Protein AF-A0A2V9IU03-F1 (afdb_monomer)

Secondary structure (DSSP, 8-state):
-------------------------S-------S-TTHHHHHHHHHHTT-S-----S---S----S-PPPHHHHHHHHHHHHHHHHHHHHHHHHHHHHHHHHHHTTSS-HHHHHHHHHHIIIIIHHHHHHHHSSS-THHHHHHHHHTTSS-GGGS-HHHHHHHHHHHHHHHHHHHT-

Solvent-accessible surface area (backbone atoms only — not comparable to full-atom values): 11358 Å² total; per-residue (Å²): 132,88,77,90,88,80,88,82,89,79,89,86,82,85,80,96,84,70,91,73,89,71,84,81,74,94,82,78,94,74,83,79,67,94,46,72,75,61,62,50,68,56,43,69,65,54,67,75,71,74,70,85,82,78,91,71,94,80,78,78,91,81,90,87,88,70,81,76,72,49,74,65,54,59,47,51,46,47,58,49,27,50,53,39,50,53,50,52,49,49,57,54,47,51,58,52,54,51,47,51,53,34,36,77,72,64,80,35,53,73,66,60,46,50,54,51,52,49,46,40,60,69,46,57,55,40,53,55,46,61,58,62,73,51,100,62,42,64,60,51,36,20,46,27,39,52,71,58,68,36,58,65,91,78,53,59,65,75,57,49,66,73,36,41,72,58,22,50,50,44,45,50,56,64,74,74,111

Structure (mmCIF, N/CA/C/O backbone):
data_AF-A0A2V9IU03-F1
#
_entry.id   AF-A0A2V9IU03-F1
#
loop_
_atom_site.group_PDB
_atom_site.id
_atom_site.type_symbol
_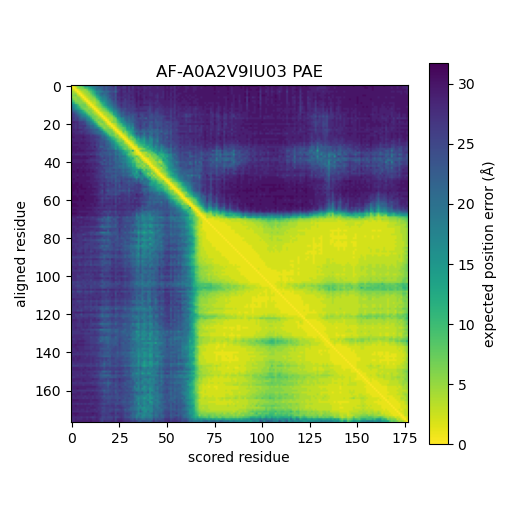atom_site.label_atom_id
_atom_site.label_alt_id
_atom_site.label_comp_id
_atom_site.label_asym_id
_atom_site.label_entity_id
_atom_site.label_seq_id
_atom_site.pdbx_PDB_ins_code
_atom_site.Cartn_x
_atom_site.Cartn_y
_atom_site.Cartn_z
_atom_site.occupancy
_atom_site.B_iso_or_equiv
_atom_site.auth_seq_id
_atom_site.auth_comp_id
_atom_site.auth_asym_id
_atom_site.auth_atom_id
_atom_site.pdbx_PDB_model_num
ATOM 1 N N . MET A 1 1 ? 22.268 57.434 11.353 1.00 37.38 1 MET A N 1
ATOM 2 C CA . MET A 1 1 ? 21.357 57.740 10.233 1.00 37.38 1 MET A CA 1
ATOM 3 C C . MET A 1 1 ? 20.780 56.408 9.781 1.00 37.38 1 MET A C 1
ATOM 5 O O . MET A 1 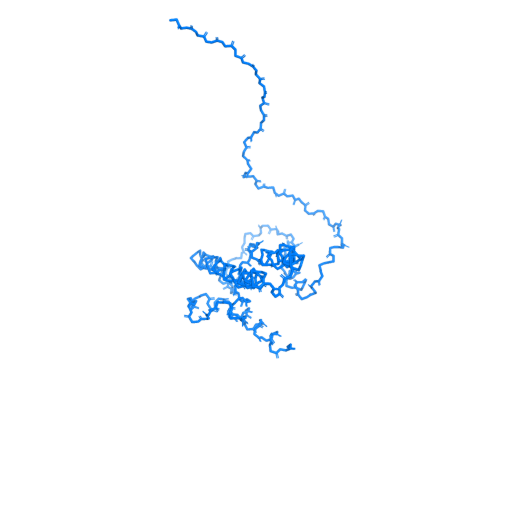1 ? 21.562 55.538 9.438 1.00 37.38 1 MET A O 1
ATOM 9 N N . THR A 1 2 ? 19.542 56.059 10.145 1.00 34.69 2 THR A N 1
ATOM 10 C CA . THR A 1 2 ? 18.278 56.516 9.519 1.00 34.69 2 THR A CA 1
ATOM 11 C C . THR A 1 2 ? 18.226 56.163 8.031 1.00 34.69 2 THR A C 1
ATOM 13 O O . THR A 1 2 ? 19.153 56.521 7.322 1.00 34.69 2 THR A O 1
ATOM 16 N N . ALA A 1 3 ? 17.181 55.590 7.443 1.00 35.69 3 ALA A N 1
ATOM 17 C CA . ALA A 1 3 ? 15.874 55.087 7.876 1.00 35.69 3 ALA A CA 1
ATOM 18 C C . ALA A 1 3 ? 15.064 54.919 6.566 1.00 35.69 3 ALA A C 1
ATOM 20 O O . ALA A 1 3 ? 15.175 55.827 5.752 1.00 35.69 3 ALA A O 1
ATOM 21 N N . ARG A 1 4 ? 14.192 53.891 6.465 1.00 34.50 4 ARG A N 1
ATOM 22 C CA . ARG A 1 4 ? 12.806 53.981 5.906 1.00 34.50 4 ARG A CA 1
ATOM 23 C C . ARG A 1 4 ? 12.669 54.345 4.395 1.00 34.50 4 ARG A C 1
ATOM 25 O O . ARG A 1 4 ? 13.624 54.806 3.795 1.00 34.50 4 ARG A O 1
ATOM 32 N N . GLU A 1 5 ? 11.557 54.196 3.661 1.00 39.22 5 GLU A N 1
ATOM 33 C CA . GLU A 1 5 ? 10.244 53.488 3.706 1.00 39.22 5 GLU A CA 1
ATOM 34 C C . GLU A 1 5 ? 9.612 53.647 2.288 1.00 39.22 5 GLU A C 1
ATOM 36 O O . GLU A 1 5 ? 10.018 54.559 1.573 1.00 39.22 5 GLU A O 1
ATOM 41 N N . SER A 1 6 ? 8.621 52.896 1.783 1.00 40.75 6 SER A N 1
ATOM 42 C CA . SER A 1 6 ? 7.994 51.5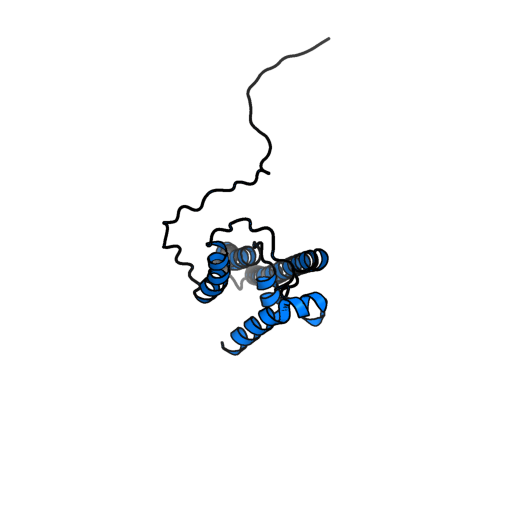98 2.122 1.00 40.75 6 SER A CA 1
ATOM 43 C C . SER A 1 6 ? 7.137 51.152 0.900 1.00 40.75 6 SER A C 1
ATOM 45 O O . SER A 1 6 ? 7.362 51.661 -0.195 1.00 40.75 6 SER A O 1
ATOM 47 N N . HIS A 1 7 ? 6.096 50.333 1.125 1.00 34.91 7 HIS A N 1
ATOM 48 C CA . HIS A 1 7 ? 4.836 50.245 0.346 1.00 34.91 7 HIS A CA 1
ATOM 49 C C . HIS A 1 7 ? 4.819 49.467 -0.995 1.00 34.91 7 HIS A C 1
ATOM 51 O O . HIS A 1 7 ? 5.727 49.586 -1.808 1.00 34.91 7 HIS A O 1
ATOM 57 N N . ASP A 1 8 ? 3.755 48.715 -1.328 1.00 38.66 8 ASP A N 1
ATOM 58 C CA . ASP A 1 8 ? 2.708 48.084 -0.484 1.00 38.66 8 ASP A CA 1
ATOM 59 C C . ASP A 1 8 ? 1.874 47.055 -1.284 1.00 38.66 8 ASP A C 1
ATOM 61 O O . ASP A 1 8 ? 1.893 47.070 -2.513 1.00 38.66 8 ASP A O 1
ATOM 65 N N . GLY A 1 9 ? 1.046 46.277 -0.574 1.00 30.77 9 GLY A N 1
ATOM 66 C CA . GLY A 1 9 ? -0.210 45.709 -1.081 1.00 30.77 9 GLY A CA 1
ATOM 67 C C . GLY A 1 9 ? -0.158 44.243 -1.548 1.00 30.77 9 GLY A C 1
ATOM 68 O O . GLY A 1 9 ? 0.529 43.920 -2.509 1.00 30.77 9 GLY A O 1
ATOM 69 N N . GLY A 1 10 ? -0.914 43.305 -0.966 1.00 28.80 10 GLY A N 1
ATOM 70 C CA . GLY A 1 10 ? -1.744 43.389 0.245 1.00 28.80 10 GLY A CA 1
ATOM 71 C C . GLY A 1 10 ? -2.771 42.248 0.341 1.00 28.80 10 GLY A C 1
ATOM 72 O O . GLY A 1 10 ? -3.431 41.971 -0.652 1.00 28.80 10 GLY A O 1
ATOM 73 N N . GLU A 1 11 ? -2.921 41.671 1.547 1.00 34.34 11 GLU A N 1
ATOM 74 C CA . GLU A 1 11 ? -4.060 40.845 2.039 1.00 34.34 11 GLU A CA 1
ATOM 75 C C . GLU A 1 11 ? -4.407 39.559 1.227 1.00 34.34 11 GLU A C 1
ATOM 77 O O . GLU A 1 11 ? -3.994 39.385 0.092 1.00 34.34 11 GLU A O 1
ATOM 82 N N . SER A 1 12 ? -5.108 38.518 1.694 1.00 32.19 12 SER A N 1
ATOM 83 C CA . SER A 1 12 ? -5.760 38.102 2.953 1.00 32.19 12 SER A CA 1
ATOM 84 C C . SER A 1 12 ? -5.743 36.544 2.948 1.00 32.19 12 SER A C 1
ATOM 86 O O . SER A 1 12 ? -5.533 35.951 1.896 1.00 32.19 12 SER A O 1
ATOM 88 N N . GLY A 1 13 ? -5.958 35.756 4.004 1.00 30.73 13 GLY A N 1
ATOM 89 C CA . GLY A 1 13 ? -6.438 36.012 5.359 1.00 30.73 13 GLY A CA 1
ATOM 90 C C . GLY A 1 13 ? -6.459 34.703 6.173 1.00 30.73 13 GLY A C 1
ATOM 91 O O . GLY A 1 13 ? -6.055 33.642 5.695 1.00 30.73 13 GLY A O 1
ATOM 92 N N . ALA A 1 14 ? -6.899 34.768 7.430 1.00 34.97 14 ALA A N 1
ATOM 93 C CA . ALA A 1 14 ? -6.748 33.676 8.395 1.00 34.97 14 ALA A CA 1
ATOM 94 C C . ALA A 1 14 ? -7.844 32.585 8.346 1.00 34.97 14 ALA A C 1
AT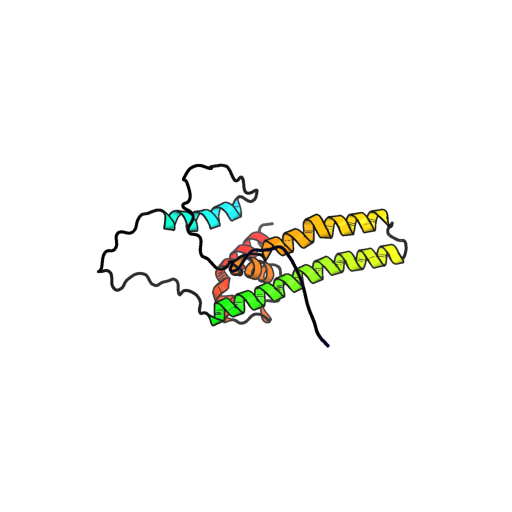OM 96 O O . ALA A 1 14 ? -9.008 32.854 8.065 1.00 34.97 14 ALA A O 1
ATOM 97 N N . GLY A 1 15 ? -7.487 31.383 8.820 1.00 34.91 15 GLY A N 1
ATOM 98 C CA . GLY A 1 15 ? -8.393 30.546 9.620 1.00 34.91 15 GLY A CA 1
ATOM 99 C C . GLY A 1 15 ? -9.379 29.630 8.884 1.00 34.91 15 GLY A C 1
ATOM 100 O O . GLY A 1 15 ? -10.590 29.803 9.010 1.00 34.91 15 GLY A O 1
ATOM 101 N N . CYS A 1 16 ? -8.890 28.551 8.263 1.00 32.41 16 CYS A N 1
ATOM 102 C CA . CYS A 1 16 ? -9.747 27.455 7.791 1.00 32.41 16 CYS A CA 1
ATOM 103 C C . CYS A 1 16 ? -9.884 26.325 8.833 1.00 32.41 16 CYS A C 1
ATOM 105 O O . CYS A 1 16 ? -9.452 25.194 8.634 1.00 32.41 16 CYS A O 1
ATOM 107 N N . CYS A 1 17 ? -10.496 26.647 9.975 1.00 31.55 17 CYS A N 1
ATOM 108 C CA . CYS A 1 17 ? -11.043 25.651 10.901 1.00 31.55 17 CYS A CA 1
ATOM 109 C C . CYS A 1 17 ? -12.432 26.113 11.362 1.00 31.55 17 CYS A C 1
ATOM 111 O O . CYS A 1 17 ? -12.673 26.432 12.527 1.00 31.55 17 CYS A O 1
ATOM 113 N N . ARG A 1 18 ? -13.348 26.231 10.393 1.00 30.84 18 ARG A N 1
ATOM 114 C CA . ARG A 1 18 ? -14.752 26.577 10.625 1.00 30.84 18 ARG A CA 1
ATOM 115 C C . ARG A 1 18 ? -15.638 25.498 10.023 1.00 30.84 18 ARG A C 1
ATOM 117 O O . ARG A 1 18 ? -15.695 25.326 8.811 1.00 30.84 18 ARG A O 1
ATOM 124 N N . VAL A 1 19 ? -16.342 24.798 10.906 1.00 41.88 19 VAL A N 1
ATOM 125 C CA . VAL A 1 19 ? -17.381 23.822 10.572 1.00 41.88 19 VAL A CA 1
ATOM 126 C C . VAL A 1 19 ? -18.438 24.495 9.696 1.00 41.88 19 VAL A C 1
ATOM 128 O O . VAL A 1 19 ? -19.211 25.318 10.187 1.00 41.88 19 VAL A O 1
ATOM 131 N N . MET A 1 20 ? -18.508 24.124 8.417 1.00 30.23 20 MET A N 1
ATOM 132 C CA . MET A 1 20 ? -19.685 24.402 7.600 1.00 30.23 20 MET A CA 1
ATOM 133 C C . MET A 1 20 ? -20.641 23.216 7.674 1.00 30.23 20 MET A C 1
ATOM 135 O O . MET A 1 20 ? -20.442 22.187 7.035 1.00 30.23 20 MET A O 1
ATOM 139 N N . ARG A 1 21 ? -21.728 23.401 8.429 1.00 39.75 21 ARG A N 1
ATOM 140 C CA . ARG A 1 21 ? -23.006 22.799 8.048 1.00 39.75 21 ARG A CA 1
ATOM 141 C C . ARG A 1 21 ? -23.398 23.415 6.704 1.00 39.75 21 ARG A C 1
ATOM 143 O O . ARG A 1 21 ? -23.767 24.586 6.683 1.00 39.75 21 ARG A O 1
ATOM 150 N N . SER A 1 22 ? -23.354 22.652 5.620 1.00 31.34 22 SER A N 1
ATOM 151 C CA . SER A 1 22 ? -24.159 22.946 4.435 1.00 31.34 22 SER A CA 1
ATOM 152 C C . SER A 1 22 ? -25.335 21.975 4.390 1.00 31.34 22 SER A C 1
ATOM 154 O O . SER A 1 22 ? -25.218 20.788 4.693 1.00 31.34 22 SER A O 1
ATOM 156 N N . THR A 1 23 ? -26.509 22.515 4.090 1.00 35.31 23 THR A N 1
ATOM 157 C CA . THR A 1 23 ? -27.747 21.757 3.931 1.00 35.31 23 THR A CA 1
ATOM 158 C C . THR A 1 23 ? -27.676 20.933 2.652 1.00 35.31 23 THR A C 1
ATOM 160 O O . THR A 1 23 ? -27.544 21.504 1.569 1.00 35.31 23 THR A O 1
ATOM 163 N N . ILE A 1 24 ? -27.791 19.609 2.765 1.00 35.09 24 ILE A N 1
ATOM 164 C CA . ILE A 1 24 ? -27.948 18.728 1.605 1.00 35.09 24 ILE A CA 1
ATOM 165 C C . ILE A 1 24 ? -29.306 19.038 0.966 1.00 35.09 24 ILE A C 1
ATOM 167 O O . ILE A 1 24 ? -30.350 18.734 1.545 1.00 35.09 24 ILE A O 1
ATOM 171 N N . SER A 1 25 ? -29.280 19.660 -0.214 1.00 27.33 25 SER A N 1
ATOM 172 C CA . SER A 1 25 ? -30.448 19.725 -1.096 1.00 27.33 25 SER A CA 1
ATOM 173 C C . SER A 1 25 ? -30.763 18.314 -1.602 1.00 27.33 25 SER A C 1
ATOM 175 O O . SER A 1 25 ? -29.851 17.509 -1.789 1.00 27.33 25 SER A O 1
ATOM 177 N N . HIS A 1 26 ? -32.041 17.981 -1.770 1.00 32.16 26 HIS A N 1
ATOM 178 C CA . HIS A 1 26 ? -32.489 16.584 -1.854 1.00 32.16 26 HIS A CA 1
ATOM 179 C C . HIS A 1 26 ? -32.432 15.939 -3.250 1.00 32.16 26 HIS A C 1
ATOM 181 O O . HIS A 1 26 ? -32.795 14.771 -3.390 1.00 32.16 26 HIS A O 1
ATOM 187 N N . ASP A 1 27 ? -31.929 16.655 -4.255 1.00 38.12 27 ASP A N 1
ATOM 188 C CA . ASP A 1 27 ? -31.990 16.244 -5.657 1.00 38.12 27 ASP A CA 1
ATOM 189 C C . ASP A 1 27 ? -30.615 16.293 -6.336 1.00 38.12 27 ASP A C 1
ATOM 191 O O . ASP A 1 27 ? -30.260 17.284 -6.962 1.00 38.12 27 ASP A O 1
ATOM 195 N N . ASP A 1 28 ? -29.864 15.191 -6.235 1.00 33.16 28 ASP A N 1
ATOM 196 C CA . ASP A 1 28 ? -28.910 14.779 -7.278 1.00 33.16 28 ASP A CA 1
ATOM 197 C C . ASP A 1 28 ? -28.671 13.254 -7.233 1.00 33.16 28 ASP A C 1
ATOM 199 O O . ASP A 1 28 ? -27.740 12.719 -6.624 1.00 33.16 28 ASP A O 1
ATOM 203 N N . LYS A 1 29 ? -29.593 12.513 -7.858 1.00 43.19 29 LYS A N 1
ATOM 204 C CA . LYS A 1 29 ? -29.567 11.045 -7.956 1.00 43.19 29 LYS A CA 1
ATOM 205 C C . LYS A 1 29 ? -28.818 10.576 -9.213 1.00 43.19 29 LYS A C 1
ATOM 207 O O . LYS A 1 29 ? -29.485 10.188 -10.168 1.00 43.19 29 LYS A O 1
ATOM 212 N N . SER A 1 30 ? -27.480 10.523 -9.208 1.00 36.34 30 SER A N 1
ATOM 213 C CA . SER A 1 30 ? -26.714 9.694 -10.183 1.00 36.34 30 SER A CA 1
ATOM 214 C C . SER A 1 30 ? -25.187 9.615 -9.970 1.00 36.34 30 SER A C 1
ATOM 216 O O . SER A 1 30 ? -24.429 9.494 -10.930 1.00 36.34 30 SER A O 1
ATOM 218 N N . ALA A 1 31 ? -24.686 9.571 -8.730 1.00 36.78 31 ALA A N 1
ATOM 219 C CA . ALA A 1 31 ? -23.299 9.145 -8.503 1.00 36.78 31 ALA A CA 1
ATOM 220 C C . ALA A 1 31 ? -23.172 7.612 -8.657 1.00 36.78 31 ALA A C 1
ATOM 222 O O . ALA A 1 31 ? -23.292 6.865 -7.683 1.00 36.78 31 ALA A O 1
ATOM 223 N N . SER A 1 32 ? -22.939 7.125 -9.882 1.00 37.12 32 SER A N 1
ATOM 224 C CA . SER A 1 32 ? -22.682 5.704 -10.155 1.00 37.12 32 SER A CA 1
ATOM 225 C C . SER A 1 32 ? -21.295 5.288 -9.648 1.00 37.12 32 SER A C 1
ATOM 227 O O . SER A 1 32 ? -20.330 5.205 -10.408 1.00 37.12 32 SER A O 1
ATOM 229 N N . CYS A 1 33 ? -21.185 5.032 -8.344 1.00 34.66 33 CYS A N 1
ATOM 230 C CA . CYS A 1 33 ? -20.015 4.384 -7.761 1.00 34.66 33 CYS A CA 1
ATOM 231 C C . CYS A 1 33 ? -19.858 2.984 -8.378 1.00 34.66 33 CYS A C 1
ATOM 233 O O . CYS A 1 33 ? -20.743 2.142 -8.231 1.00 34.66 33 CYS A O 1
ATOM 235 N N . GLY A 1 34 ? -18.734 2.733 -9.057 1.00 31.45 34 GLY A N 1
ATOM 236 C CA . GLY A 1 34 ? -18.476 1.507 -9.828 1.00 31.45 34 GLY A CA 1
ATOM 237 C C . GLY A 1 34 ? -18.299 0.214 -9.018 1.00 31.45 34 GLY A C 1
ATOM 238 O O . GLY A 1 34 ? -17.858 -0.781 -9.578 1.00 31.45 34 GLY A O 1
ATOM 239 N N . TYR A 1 35 ? -18.629 0.213 -7.723 1.00 44.47 35 TYR A N 1
ATOM 240 C CA . TYR A 1 35 ? -18.473 -0.929 -6.820 1.00 44.47 35 TYR A CA 1
ATOM 241 C C . TYR A 1 35 ? -19.778 -1.192 -6.045 1.00 44.47 35 TYR A C 1
ATOM 243 O O . TYR A 1 35 ? -20.000 -0.597 -4.984 1.00 44.47 35 TYR A O 1
ATOM 251 N N . PRO A 1 36 ? -20.661 -2.088 -6.537 1.00 44.00 36 PRO A N 1
ATOM 252 C CA . PRO A 1 36 ? -21.986 -2.296 -5.948 1.00 44.00 36 PRO A CA 1
ATOM 253 C C . PRO A 1 36 ? -21.947 -2.817 -4.502 1.00 44.00 36 PRO A C 1
ATOM 255 O O . PRO A 1 36 ? -22.845 -2.489 -3.728 1.00 44.00 36 PRO A O 1
ATOM 258 N N . HIS A 1 37 ? -20.897 -3.550 -4.106 1.00 41.12 37 HIS A N 1
ATOM 259 C CA . HIS A 1 37 ? -20.743 -4.058 -2.736 1.00 41.12 37 HIS A CA 1
ATOM 260 C C . HIS A 1 37 ? -20.504 -2.931 -1.710 1.00 41.12 37 HIS A C 1
ATOM 262 O O . HIS A 1 37 ? -21.076 -2.936 -0.622 1.00 41.12 37 HIS A O 1
ATOM 268 N N . TYR A 1 38 ? -19.748 -1.889 -2.080 1.00 39.72 38 TYR A N 1
ATOM 269 C CA . TYR A 1 38 ? -19.464 -0.754 -1.190 1.00 39.72 38 TYR A CA 1
ATOM 270 C C . TYR A 1 38 ? -20.671 0.197 -1.052 1.00 39.72 38 TYR A C 1
ATOM 272 O O . TYR A 1 38 ? -20.917 0.779 0.006 1.00 39.72 38 TYR A O 1
ATOM 280 N N . ALA A 1 39 ? -21.488 0.300 -2.107 1.00 39.78 39 ALA A N 1
ATOM 281 C CA . ALA A 1 39 ? -22.718 1.092 -2.122 1.00 39.78 39 ALA A CA 1
ATOM 282 C C . ALA A 1 39 ? -23.871 0.492 -1.286 1.00 39.78 39 ALA A C 1
ATOM 284 O O . ALA A 1 39 ? -24.900 1.154 -1.115 1.00 39.78 39 ALA A O 1
ATOM 285 N N . ALA A 1 40 ? -23.743 -0.746 -0.798 1.00 39.69 40 ALA A N 1
ATOM 286 C CA . ALA A 1 40 ? -24.654 -1.323 0.191 1.00 39.69 40 ALA A CA 1
ATOM 287 C C . ALA A 1 40 ? -24.306 -0.809 1.599 1.00 39.69 40 ALA A C 1
ATOM 289 O O . ALA A 1 40 ? -25.122 -0.143 2.231 1.00 39.69 40 ALA A O 1
ATOM 290 N N . TYR A 1 41 ? -23.050 -0.987 2.024 1.00 43.09 41 TYR A N 1
ATOM 291 C CA . TYR A 1 41 ? -22.568 -0.590 3.353 1.00 43.09 41 TYR A CA 1
ATOM 292 C C . TYR A 1 41 ? -22.730 0.913 3.652 1.00 43.09 41 TYR A C 1
ATOM 294 O O . TYR A 1 41 ? -23.050 1.301 4.774 1.00 43.09 41 TYR A O 1
ATOM 302 N N . CYS A 1 42 ? -22.565 1.786 2.650 1.00 37.88 42 CYS A N 1
ATOM 303 C CA . CYS A 1 42 ? -22.762 3.227 2.842 1.00 37.88 42 CYS A CA 1
ATOM 304 C C . CYS A 1 42 ? -24.236 3.677 2.896 1.00 37.88 42 CYS A C 1
ATOM 306 O O . CYS A 1 42 ? -24.496 4.765 3.413 1.00 37.88 42 CYS A O 1
ATOM 308 N N . ARG A 1 43 ? -25.201 2.893 2.389 1.00 40.06 43 ARG A N 1
ATOM 309 C CA . ARG A 1 43 ? -26.625 3.289 2.385 1.00 40.06 43 ARG A CA 1
ATOM 310 C C . ARG A 1 43 ? -27.251 3.189 3.775 1.00 40.06 43 ARG A C 1
ATOM 312 O O . ARG A 1 43 ? -27.836 4.169 4.239 1.00 40.06 43 ARG A O 1
ATOM 319 N N . ASP A 1 44 ? -27.003 2.081 4.471 1.00 33.31 44 ASP A N 1
ATOM 320 C CA . ASP A 1 44 ? -27.532 1.805 5.816 1.00 33.31 44 ASP A CA 1
ATOM 321 C C . ASP A 1 44 ? -27.143 2.867 6.860 1.00 33.31 44 ASP A C 1
ATOM 323 O O . ASP A 1 44 ? -27.858 3.069 7.843 1.00 33.31 44 ASP A O 1
ATOM 327 N N . VAL A 1 45 ? -26.022 3.570 6.657 1.00 42.25 45 VAL A N 1
ATOM 328 C CA . VAL A 1 45 ? -25.525 4.610 7.576 1.00 42.25 45 VAL A CA 1
ATOM 329 C C . VAL A 1 45 ? -26.176 5.977 7.321 1.00 42.25 45 VAL A C 1
ATOM 331 O O . VAL A 1 45 ? -26.374 6.746 8.262 1.00 42.25 45 VAL A O 1
ATOM 334 N N . VAL A 1 46 ? -26.536 6.296 6.072 1.00 41.94 46 VAL A N 1
ATOM 335 C CA . VAL A 1 46 ? -27.172 7.582 5.728 1.00 41.94 46 VAL A CA 1
ATOM 336 C C . VAL A 1 46 ? -28.668 7.554 6.047 1.00 41.94 46 VAL A C 1
ATOM 338 O O . VAL A 1 46 ? -29.195 8.523 6.598 1.00 41.94 46 VAL A O 1
ATOM 341 N N . GLU A 1 47 ? -29.348 6.435 5.789 1.00 38.44 47 GLU A N 1
ATOM 342 C CA . GLU A 1 47 ? -30.804 6.308 5.962 1.00 38.44 47 GLU A CA 1
ATOM 343 C C . GLU A 1 47 ? -31.259 6.404 7.437 1.00 38.44 47 GLU A C 1
ATOM 345 O O . GLU A 1 47 ? -32.368 6.854 7.733 1.00 38.44 47 GLU A O 1
ATOM 350 N N . GLN A 1 48 ? -30.364 6.111 8.389 1.00 42.44 48 GLN A N 1
ATOM 351 C CA . GLN A 1 48 ? -30.599 6.300 9.829 1.00 42.44 48 GLN A CA 1
ATOM 352 C C . GLN A 1 48 ? -30.591 7.775 10.278 1.00 42.44 48 GLN A C 1
ATOM 354 O O . GLN A 1 48 ? -31.054 8.080 11.376 1.00 42.44 48 GLN A O 1
ATOM 359 N N . SER A 1 49 ? -30.096 8.704 9.450 1.00 38.44 49 SER A N 1
ATOM 360 C CA . SER A 1 49 ? -29.927 10.124 9.814 1.00 38.44 49 SER A CA 1
ATOM 361 C C . SER A 1 49 ? -31.046 11.060 9.322 1.00 38.44 49 SER A C 1
ATOM 363 O O . SER A 1 49 ? -31.042 12.246 9.646 1.00 38.44 49 SER A O 1
ATOM 365 N N . GLY A 1 50 ? -32.016 10.538 8.558 1.00 40.47 50 GLY A N 1
ATOM 366 C CA . GLY A 1 50 ? -33.001 11.335 7.810 1.00 40.47 50 GLY A CA 1
ATOM 367 C C . GLY A 1 50 ? -34.355 11.608 8.481 1.00 40.47 50 GLY A C 1
ATOM 368 O O . GLY A 1 50 ? -35.201 12.251 7.864 1.00 40.47 50 GLY A O 1
ATOM 369 N N . ARG A 1 51 ? -34.613 11.135 9.710 1.00 37.41 51 ARG A N 1
ATOM 370 C CA . ARG A 1 51 ? -35.879 11.407 10.426 1.00 37.41 51 ARG A CA 1
ATOM 371 C C . ARG A 1 51 ? -35.677 12.430 11.544 1.00 37.41 51 ARG A C 1
ATOM 373 O O . ARG A 1 51 ? -34.829 12.252 12.412 1.00 37.41 51 ARG A O 1
ATOM 380 N N . GLY A 1 52 ? -36.454 13.514 11.484 1.0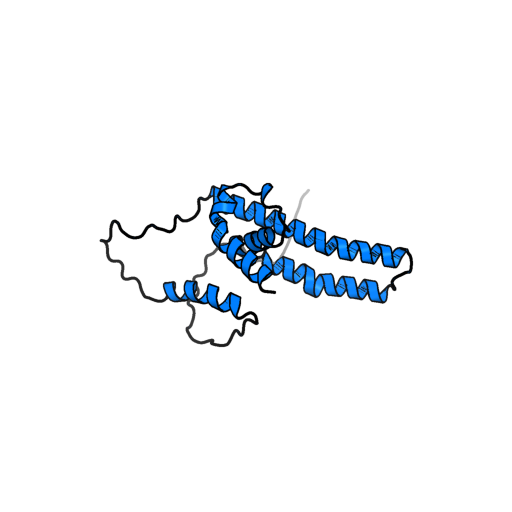0 34.88 52 GLY A N 1
ATOM 381 C CA . GLY A 1 52 ? -36.320 14.674 12.365 1.00 34.88 52 GLY A CA 1
ATOM 382 C C . GLY A 1 52 ? -36.480 14.330 13.846 1.00 34.88 52 GLY A C 1
ATOM 383 O O . GLY A 1 52 ? -37.403 13.616 14.231 1.00 34.88 52 GLY A O 1
ATOM 384 N N . ILE A 1 53 ? -35.580 14.863 14.673 1.00 36.44 53 ILE A N 1
ATOM 385 C CA . ILE A 1 53 ? -35.565 14.644 16.121 1.00 36.44 53 ILE A CA 1
ATOM 386 C C . ILE A 1 53 ? -36.250 15.829 16.808 1.00 36.44 53 ILE A C 1
ATOM 388 O O . ILE A 1 53 ? -35.654 16.898 16.947 1.00 36.44 53 ILE A O 1
ATOM 392 N N . GLU A 1 54 ? -37.481 15.633 17.284 1.00 33.09 54 GLU A N 1
ATOM 393 C CA . GLU A 1 54 ? -38.037 16.501 18.327 1.00 33.09 54 GLU A CA 1
ATOM 394 C C . GLU A 1 54 ? -37.328 16.238 19.672 1.00 33.09 54 GLU A C 1
ATOM 396 O O . GLU A 1 54 ? -37.052 15.083 20.016 1.00 33.09 54 GLU A O 1
ATOM 401 N N . PRO A 1 55 ? -37.028 17.275 20.475 1.00 38.88 55 PRO A N 1
ATOM 402 C CA . PRO A 1 55 ? -36.227 17.134 21.688 1.00 38.88 55 PRO A CA 1
ATOM 403 C C . PRO A 1 55 ? -37.066 16.664 22.891 1.00 38.88 55 PRO A C 1
ATOM 405 O O . PRO A 1 55 ? -37.321 17.427 23.827 1.00 38.88 55 PRO A O 1
ATOM 408 N N . ASN A 1 56 ? -37.476 15.393 22.910 1.00 36.59 56 ASN A N 1
ATOM 409 C CA . ASN A 1 56 ? -38.208 14.847 24.054 1.00 36.59 56 ASN A CA 1
ATOM 410 C C . ASN A 1 56 ? -37.272 14.493 25.229 1.00 36.59 56 ASN A C 1
ATOM 412 O O . ASN A 1 56 ? -36.601 13.458 25.249 1.00 36.59 56 ASN A O 1
ATOM 416 N N . ARG A 1 57 ? -37.264 15.349 26.260 1.00 44.03 57 ARG A N 1
ATOM 417 C CA . ARG A 1 57 ? -36.688 15.040 27.579 1.00 44.03 57 ARG A CA 1
ATOM 418 C C . ARG A 1 57 ? -37.514 13.952 28.288 1.00 44.03 57 ARG A C 1
ATOM 420 O O . ARG A 1 57 ? -38.335 14.304 29.134 1.00 44.03 57 ARG A O 1
ATOM 427 N N . ARG A 1 58 ? -37.257 12.669 27.997 1.00 38.38 58 ARG A N 1
ATOM 428 C CA . ARG A 1 58 ? -37.439 11.486 28.884 1.00 38.38 58 ARG A CA 1
ATOM 429 C C . ARG A 1 58 ? -37.318 10.185 28.079 1.00 38.38 58 ARG A C 1
ATOM 431 O O . ARG A 1 58 ? -38.321 9.563 27.759 1.00 38.38 58 ARG A O 1
ATOM 438 N N . LEU A 1 59 ? -36.091 9.739 27.833 1.00 39.38 59 LEU A N 1
ATOM 439 C CA . LEU A 1 59 ? -35.776 8.315 27.683 1.00 39.38 59 LEU A CA 1
ATOM 440 C C . LEU A 1 59 ? -34.422 8.069 28.351 1.00 39.38 59 LEU A C 1
ATOM 442 O O . LEU A 1 59 ? -33.366 8.199 27.738 1.00 39.38 59 LEU A O 1
ATOM 446 N N . GLY A 1 60 ? -34.470 7.782 29.651 1.00 36.72 60 GLY A N 1
ATOM 447 C CA . GLY A 1 60 ? -33.383 7.048 30.282 1.00 36.72 60 GLY A CA 1
ATOM 448 C C . GLY A 1 60 ? -33.430 5.596 29.808 1.00 36.72 60 GLY A C 1
ATOM 449 O O . GLY A 1 60 ? -34.508 5.070 29.551 1.00 36.72 60 GLY A O 1
ATOM 450 N N . GLU A 1 61 ? -32.257 4.973 29.724 1.00 43.91 61 GLU A N 1
ATOM 451 C CA . GLU A 1 61 ? -32.096 3.517 29.806 1.00 43.91 61 GLU A CA 1
ATOM 452 C C . GLU A 1 61 ? -32.879 2.668 28.788 1.00 43.91 61 GLU A C 1
ATOM 454 O O . GLU A 1 61 ? -33.768 1.922 29.178 1.00 43.91 61 GLU A O 1
ATOM 459 N N . GLN A 1 62 ? -32.460 2.654 27.515 1.00 39.62 62 GLN A N 1
ATOM 460 C CA . GLN A 1 62 ? -32.348 1.411 26.724 1.00 39.62 62 GLN A CA 1
ATOM 461 C C . GLN A 1 62 ? -31.565 1.628 25.410 1.00 39.62 62 GLN A C 1
ATOM 463 O O . GLN A 1 62 ? -31.470 2.744 24.910 1.00 39.62 62 GLN A O 1
ATOM 468 N N . CYS A 1 63 ? -30.972 0.545 24.884 1.00 30.41 63 CYS A N 1
ATOM 469 C CA . CYS A 1 63 ? -30.119 0.488 23.680 1.00 30.41 63 CYS A CA 1
ATOM 470 C C . CYS A 1 63 ? -28.736 1.181 23.754 1.00 30.41 63 CYS A C 1
ATOM 4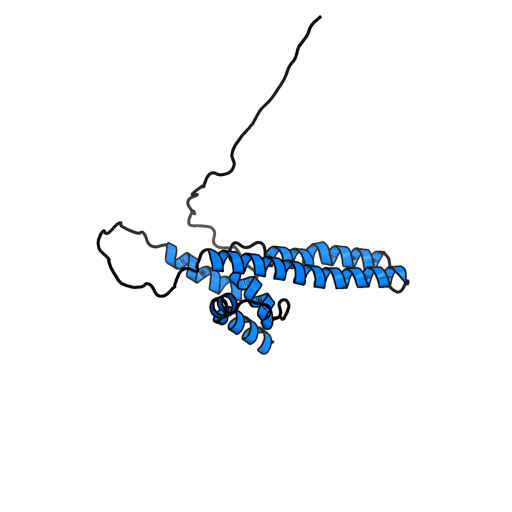72 O O . CYS A 1 63 ? -28.419 2.069 22.968 1.00 30.41 63 CYS A O 1
ATOM 474 N N . SER A 1 64 ? -27.845 0.654 24.605 1.00 40.72 64 SER A N 1
ATOM 475 C CA . SER A 1 64 ? -26.385 0.772 24.423 1.00 40.72 64 SER A CA 1
ATOM 476 C C . SER A 1 64 ? -25.767 -0.615 24.204 1.00 40.72 64 SER A C 1
ATOM 478 O O . SER A 1 64 ? -25.257 -1.242 25.129 1.00 40.72 64 SER A O 1
ATOM 480 N N . MET A 1 65 ? -25.859 -1.110 22.965 1.00 38.34 65 MET A N 1
ATOM 481 C CA . MET A 1 65 ? -25.168 -2.323 22.486 1.00 38.34 65 MET A CA 1
ATOM 482 C C . MET A 1 65 ? -24.435 -2.062 21.165 1.00 38.34 65 MET A C 1
ATOM 484 O O . MET A 1 65 ? -24.456 -2.855 20.236 1.00 38.34 65 MET A O 1
ATOM 488 N N . ASN A 1 66 ? -23.753 -0.921 21.115 1.00 47.59 66 ASN A N 1
ATOM 489 C CA . ASN A 1 66 ? -22.552 -0.719 20.315 1.00 47.59 66 ASN A CA 1
ATOM 490 C C . ASN A 1 66 ? -21.655 0.200 21.145 1.00 47.59 66 ASN A C 1
ATOM 492 O O . ASN A 1 66 ? -21.878 1.409 21.204 1.00 47.59 66 ASN A O 1
ATOM 496 N N . LYS A 1 67 ? -20.692 -0.384 21.872 1.00 56.84 67 LYS A N 1
ATOM 497 C CA . LYS A 1 67 ? -19.728 0.396 22.656 1.00 56.84 67 LYS A CA 1
ATOM 498 C C . LYS A 1 67 ? -18.857 1.177 21.682 1.00 56.84 67 LYS A C 1
ATOM 500 O O . LYS A 1 67 ? -17.957 0.613 21.067 1.00 56.84 67 LYS A O 1
ATOM 505 N N . ASP A 1 68 ? -19.152 2.464 21.555 1.00 67.00 68 ASP A N 1
ATOM 506 C CA . ASP A 1 68 ? -18.400 3.400 20.729 1.00 67.00 68 ASP A CA 1
ATOM 507 C C . ASP A 1 68 ? -16.899 3.289 21.086 1.00 67.00 68 ASP A C 1
ATOM 509 O O . ASP A 1 68 ? -16.551 3.482 22.259 1.00 67.00 68 ASP A O 1
ATOM 513 N N . PRO A 1 69 ? -16.007 2.885 20.151 1.00 77.31 69 PRO A N 1
ATOM 514 C CA . PRO A 1 69 ? -14.698 2.371 20.537 1.00 77.31 69 PRO A CA 1
ATOM 515 C C . PRO A 1 69 ? -13.866 3.422 21.274 1.00 77.31 69 PRO A C 1
ATOM 517 O O . PRO A 1 69 ? -13.947 4.627 20.995 1.00 77.31 69 PRO A O 1
ATOM 520 N N . SER A 1 70 ? -13.071 2.964 22.247 1.00 89.06 70 SER A N 1
ATOM 521 C CA . SER A 1 70 ? -12.331 3.855 23.143 1.00 89.06 70 SER A CA 1
ATOM 522 C C . SER A 1 70 ? -11.411 4.792 22.352 1.00 89.06 70 SER A C 1
ATOM 524 O O . SER A 1 70 ? -10.920 4.448 21.276 1.00 89.06 70 SER A O 1
ATOM 526 N N . LYS A 1 71 ? -11.125 5.988 22.886 1.00 88.81 71 LYS A N 1
ATOM 527 C CA . LYS A 1 71 ? -10.194 6.927 22.228 1.00 88.81 71 LYS A CA 1
ATOM 528 C C . LYS A 1 71 ? -8.813 6.298 21.983 1.00 88.81 71 LYS A C 1
ATOM 530 O O . LYS A 1 71 ? -8.184 6.617 20.979 1.00 88.81 71 LYS A O 1
ATOM 535 N N . SER A 1 72 ? -8.374 5.395 22.867 1.00 91.50 72 SER A N 1
ATOM 536 C CA . SER A 1 72 ? -7.126 4.639 22.703 1.00 91.50 72 SER A CA 1
ATOM 537 C C . SER A 1 72 ? -7.216 3.654 21.536 1.00 91.50 72 SER A C 1
ATOM 539 O O . SER A 1 72 ? -6.358 3.679 20.659 1.00 91.50 72 SER A O 1
ATOM 541 N N . LEU A 1 73 ? -8.296 2.868 21.459 1.00 92.06 73 LEU A N 1
ATOM 542 C CA . LEU A 1 73 ? -8.531 1.902 20.383 1.00 92.06 73 LEU A CA 1
ATOM 543 C C . LEU A 1 73 ? -8.662 2.598 19.017 1.00 92.06 73 LEU A C 1
ATOM 545 O O . LEU A 1 73 ? -7.981 2.224 18.068 1.00 92.06 73 LEU A O 1
ATOM 549 N N . LYS A 1 74 ? -9.431 3.693 18.932 1.00 91.31 74 LYS A N 1
ATOM 550 C CA . LYS A 1 74 ? -9.546 4.528 17.717 1.00 91.31 74 LYS A CA 1
ATOM 551 C C . LYS A 1 74 ? -8.201 5.106 17.259 1.00 91.31 74 LYS A C 1
ATOM 553 O O . LYS A 1 74 ? -7.985 5.262 16.060 1.00 91.31 74 LYS A O 1
ATOM 558 N N . ARG A 1 75 ? -7.293 5.437 18.187 1.00 93.94 75 ARG A N 1
ATOM 559 C CA . ARG A 1 75 ? -5.915 5.838 17.857 1.00 93.94 75 ARG A CA 1
ATOM 560 C C . ARG A 1 75 ? -5.112 4.642 17.339 1.00 93.94 75 ARG A C 1
ATOM 562 O O . ARG A 1 75 ? -4.510 4.745 16.278 1.00 93.94 75 ARG A O 1
ATOM 569 N N . MET A 1 76 ? -5.155 3.517 18.047 1.00 95.00 76 MET A N 1
ATOM 570 C CA . MET A 1 76 ? -4.411 2.302 17.713 1.00 95.00 76 MET A CA 1
ATOM 571 C C . MET A 1 76 ? -4.779 1.765 16.318 1.00 95.00 76 MET A C 1
ATOM 573 O O . MET A 1 76 ? -3.893 1.428 15.540 1.00 95.00 76 MET A O 1
ATOM 577 N N . ILE A 1 77 ? -6.066 1.777 15.953 1.00 95.12 77 ILE A N 1
ATOM 578 C CA . ILE A 1 77 ? -6.543 1.410 14.607 1.00 95.12 77 ILE A CA 1
ATOM 579 C C . ILE A 1 77 ? -5.921 2.315 13.531 1.00 95.12 77 ILE A C 1
ATOM 581 O O . ILE A 1 77 ? -5.483 1.816 12.501 1.00 95.12 77 ILE A O 1
ATOM 585 N N . ARG A 1 78 ? -5.816 3.633 13.762 1.00 94.38 78 ARG A N 1
ATOM 586 C CA . ARG A 1 78 ? -5.170 4.562 12.809 1.00 94.38 78 ARG A CA 1
ATOM 587 C C . ARG A 1 78 ? -3.672 4.309 12.679 1.00 94.38 78 ARG A C 1
ATOM 589 O O . ARG A 1 78 ? -3.154 4.337 11.570 1.00 94.38 78 ARG A O 1
ATOM 596 N N . GLU A 1 79 ? -2.988 4.049 13.792 1.00 95.81 79 GLU A N 1
ATOM 597 C CA . GLU A 1 79 ? -1.559 3.710 13.799 1.00 95.81 79 GLU A CA 1
ATOM 598 C C . GLU A 1 79 ? -1.290 2.413 13.016 1.00 95.81 79 GLU A C 1
ATOM 600 O O . GLU A 1 79 ? -0.327 2.338 12.255 1.00 95.81 79 GLU A O 1
ATOM 605 N N . TRP A 1 80 ? -2.157 1.404 13.147 1.00 97.19 80 TRP A N 1
ATOM 606 C CA . TRP A 1 80 ? -2.060 0.163 12.374 1.00 97.19 80 TRP A CA 1
ATOM 607 C C . TRP A 1 80 ? -2.473 0.315 10.909 1.00 97.19 80 TRP A C 1
ATOM 609 O O . TRP A 1 80 ? -1.820 -0.272 10.052 1.00 97.19 80 TRP A O 1
ATOM 619 N N . ALA A 1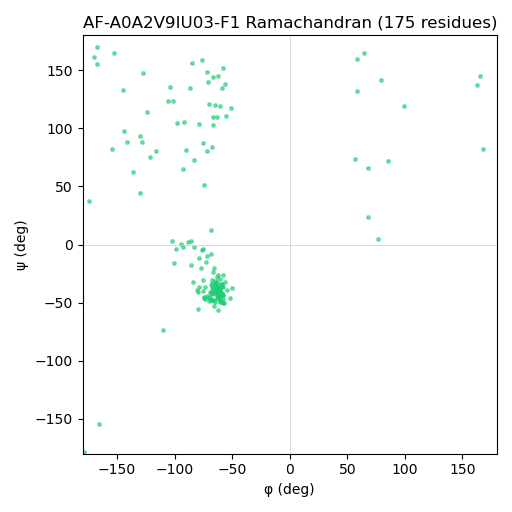 81 ? -3.479 1.136 10.601 1.00 95.81 81 ALA A N 1
ATOM 620 C CA . ALA A 1 81 ? -3.834 1.466 9.222 1.00 95.81 81 ALA A CA 1
ATOM 621 C C . ALA A 1 81 ? -2.699 2.220 8.505 1.00 95.81 81 ALA A C 1
ATOM 623 O O . ALA A 1 81 ? -2.426 1.932 7.347 1.00 95.81 81 ALA A O 1
ATOM 624 N N . GLY A 1 82 ? -1.980 3.112 9.199 1.00 95.69 82 GLY A N 1
ATOM 625 C CA . GLY A 1 82 ? -0.771 3.754 8.667 1.00 95.69 82 GLY A CA 1
ATOM 626 C C . GLY A 1 82 ? 0.332 2.744 8.329 1.00 95.69 82 GLY A C 1
ATOM 627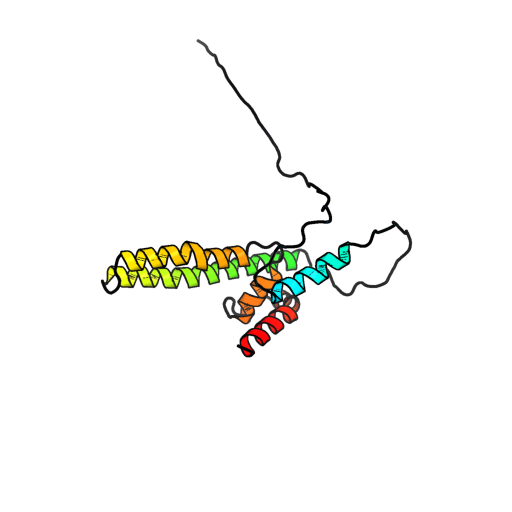 O O . GLY A 1 82 ? 0.847 2.747 7.219 1.00 95.69 82 GLY A O 1
ATOM 628 N N . LYS A 1 83 ? 0.617 1.798 9.236 1.00 97.06 83 LYS A N 1
ATOM 629 C CA . LYS A 1 83 ? 1.574 0.705 8.967 1.00 97.06 83 LYS A CA 1
ATOM 630 C C . LYS A 1 83 ? 1.152 -0.184 7.794 1.00 97.06 83 LYS A C 1
ATOM 632 O O . LYS A 1 83 ? 2.006 -0.655 7.054 1.00 97.06 83 LYS A O 1
ATOM 637 N N . ALA A 1 84 ? -0.147 -0.442 7.649 1.00 96.88 84 ALA A N 1
ATOM 638 C CA . ALA A 1 84 ? -0.689 -1.239 6.554 1.00 96.88 84 ALA A CA 1
ATOM 639 C C . ALA A 1 84 ? -0.562 -0.517 5.201 1.00 96.88 84 ALA A C 1
ATOM 641 O O . ALA A 1 84 ? -0.129 -1.129 4.229 1.00 96.88 84 ALA A O 1
ATOM 642 N N . TYR A 1 85 ? -0.835 0.792 5.169 1.00 96.62 85 TYR A N 1
ATOM 643 C CA . TYR A 1 85 ? -0.560 1.659 4.022 1.00 96.62 85 TYR A CA 1
ATOM 644 C C . TYR A 1 85 ? 0.923 1.629 3.621 1.00 96.62 85 TYR A C 1
ATOM 646 O O . TYR A 1 85 ? 1.231 1.377 2.456 1.00 96.62 85 TYR A O 1
ATOM 654 N N . ASP A 1 86 ? 1.836 1.828 4.581 1.00 96.69 86 ASP A N 1
ATOM 655 C CA . ASP A 1 86 ? 3.281 1.825 4.322 1.00 96.69 86 ASP A CA 1
ATOM 656 C C . ASP A 1 86 ? 3.746 0.466 3.765 1.00 96.69 86 ASP A C 1
ATOM 658 O O . ASP A 1 86 ? 4.526 0.413 2.816 1.00 96.69 86 ASP A O 1
ATOM 662 N N . GLU A 1 87 ? 3.245 -0.644 4.313 1.00 97.44 87 GLU A N 1
ATOM 663 C CA . GLU A 1 87 ? 3.567 -2.003 3.862 1.00 97.44 87 GLU A CA 1
ATOM 664 C C . GLU A 1 87 ? 3.014 -2.312 2.456 1.00 97.44 87 GLU A C 1
ATOM 666 O O . GLU A 1 87 ? 3.739 -2.864 1.625 1.00 97.44 87 GLU A O 1
ATOM 671 N N . GLU A 1 88 ? 1.771 -1.924 2.137 1.00 96.56 88 GLU A N 1
ATOM 672 C CA . GLU A 1 88 ? 1.226 -2.049 0.772 1.00 96.56 88 GLU A CA 1
ATOM 673 C C . GLU A 1 88 ? 2.034 -1.225 -0.234 1.00 96.56 88 GLU A C 1
ATOM 675 O O . GLU A 1 88 ? 2.408 -1.733 -1.297 1.00 96.56 88 GLU A O 1
ATOM 680 N N . LEU A 1 89 ? 2.357 0.023 0.117 1.00 96.38 89 LEU A N 1
ATOM 681 C CA . LEU A 1 89 ? 3.150 0.911 -0.725 1.00 96.38 89 LEU A CA 1
ATOM 682 C C . LEU A 1 89 ? 4.569 0.365 -0.938 1.00 96.38 89 LEU A C 1
ATOM 684 O O . LEU A 1 89 ? 5.052 0.365 -2.069 1.00 96.38 89 LEU A O 1
ATOM 688 N N . ASN A 1 90 ? 5.212 -0.170 0.103 1.00 96.75 90 ASN A N 1
ATOM 689 C CA . ASN A 1 90 ? 6.522 -0.817 -0.001 1.00 96.75 90 ASN A CA 1
ATOM 690 C C . ASN A 1 90 ? 6.485 -2.053 -0.913 1.00 96.75 90 ASN A C 1
ATOM 692 O O . ASN A 1 90 ? 7.385 -2.232 -1.734 1.00 96.75 90 ASN A O 1
ATOM 696 N N . ARG A 1 91 ? 5.434 -2.884 -0.834 1.00 95.94 91 ARG A N 1
ATOM 697 C CA . ARG A 1 91 ? 5.254 -4.042 -1.731 1.00 95.94 91 ARG A CA 1
ATOM 698 C C . ARG A 1 91 ? 5.045 -3.624 -3.186 1.00 95.94 91 ARG A C 1
ATOM 700 O O . ARG A 1 91 ? 5.586 -4.274 -4.079 1.00 95.94 91 ARG A O 1
ATOM 707 N N . ALA A 1 92 ? 4.305 -2.546 -3.437 1.00 95.44 92 ALA A N 1
ATOM 708 C CA . ALA A 1 92 ? 4.137 -1.982 -4.777 1.00 95.44 92 ALA A CA 1
ATOM 709 C C . ALA A 1 92 ? 5.457 -1.387 -5.313 1.00 95.44 92 ALA A C 1
ATOM 711 O O . ALA A 1 92 ? 5.906 -1.733 -6.407 1.00 95.44 92 ALA A O 1
ATOM 712 N N . LEU A 1 93 ? 6.153 -0.584 -4.500 1.00 96.56 93 LEU A N 1
ATOM 713 C CA . LEU A 1 93 ? 7.469 -0.022 -4.825 1.00 96.56 93 LEU A CA 1
ATOM 714 C C . LEU A 1 93 ? 8.531 -1.102 -5.077 1.00 96.56 93 LEU A C 1
ATOM 716 O O . LEU A 1 93 ? 9.379 -0.919 -5.948 1.00 96.56 93 LEU A O 1
ATOM 720 N N . ALA A 1 94 ? 8.478 -2.247 -4.391 1.00 97.25 94 ALA A N 1
ATOM 721 C CA . ALA A 1 94 ? 9.393 -3.363 -4.633 1.00 97.25 94 ALA A CA 1
ATOM 722 C C . ALA A 1 94 ? 9.263 -3.937 -6.059 1.00 97.25 94 ALA A C 1
ATOM 724 O O . ALA A 1 94 ? 10.279 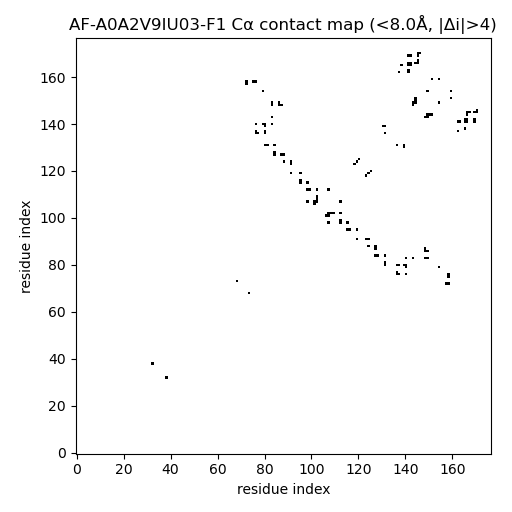-4.252 -6.683 1.00 97.25 94 ALA A O 1
ATOM 725 N N . LYS A 1 95 ? 8.041 -4.004 -6.616 1.00 95.19 95 LYS A N 1
ATOM 726 C CA . LYS A 1 95 ? 7.807 -4.395 -8.023 1.00 95.19 95 LYS A CA 1
ATOM 727 C C . LYS A 1 95 ? 8.459 -3.404 -8.987 1.00 95.19 95 LYS A C 1
ATOM 729 O O . LYS A 1 95 ? 9.055 -3.805 -9.986 1.00 95.19 95 LYS A O 1
ATOM 734 N N . LEU A 1 96 ? 8.364 -2.109 -8.678 1.00 96.44 96 LEU A N 1
ATOM 735 C CA . LEU A 1 96 ? 8.979 -1.051 -9.476 1.00 96.44 96 LEU A CA 1
ATOM 736 C C . LEU A 1 96 ? 10.513 -1.082 -9.369 1.00 96.44 96 LEU A C 1
ATOM 738 O O . LEU A 1 96 ? 11.196 -0.975 -10.383 1.00 96.44 96 LEU A O 1
ATOM 742 N N . GLY A 1 97 ? 11.059 -1.318 -8.173 1.00 97.38 97 GLY A N 1
ATOM 743 C CA . GLY A 1 97 ? 12.495 -1.514 -7.950 1.00 97.38 97 GLY A CA 1
ATOM 744 C C . GLY A 1 97 ? 13.066 -2.703 -8.729 1.00 97.38 97 GLY A C 1
ATOM 745 O O . GLY A 1 97 ? 14.171 -2.622 -9.257 1.00 97.38 97 GLY A O 1
ATOM 746 N N . GLU A 1 98 ? 12.302 -3.787 -8.879 1.00 97.56 98 GLU A N 1
ATOM 747 C CA . GLU A 1 98 ? 12.690 -4.907 -9.743 1.00 97.56 98 GLU A CA 1
ATOM 748 C C . GLU A 1 98 ? 12.666 -4.530 -11.236 1.00 97.56 98 GLU A C 1
ATOM 750 O O . GLU A 1 98 ? 13.544 -4.944 -11.991 1.00 97.56 98 GLU A O 1
ATOM 755 N N . ALA A 1 99 ? 11.734 -3.673 -11.670 1.00 96.94 99 ALA A N 1
ATOM 756 C CA . ALA A 1 99 ? 11.741 -3.133 -13.031 1.00 96.94 99 ALA A CA 1
ATOM 757 C C . ALA A 1 99 ? 12.982 -2.267 -13.322 1.00 96.94 99 ALA A C 1
ATOM 759 O O . ALA A 1 99 ? 13.527 -2.356 -14.421 1.00 96.94 99 ALA A O 1
ATOM 760 N N . PHE A 1 100 ? 13.466 -1.488 -12.346 1.00 97.88 100 PHE A N 1
ATOM 761 C CA . PHE A 1 100 ? 14.730 -0.753 -12.477 1.00 97.88 100 PHE A CA 1
ATOM 762 C C . PHE A 1 100 ? 15.923 -1.699 -12.681 1.00 97.88 100 PHE A C 1
ATOM 764 O O . PHE A 1 100 ? 16.684 -1.495 -13.622 1.00 97.88 100 PHE A O 1
ATOM 771 N N . LYS A 1 101 ? 16.040 -2.789 -11.907 1.00 98.06 101 LYS A N 1
ATOM 772 C CA . LYS A 1 101 ? 17.109 -3.793 -12.110 1.00 98.06 101 LYS A CA 1
ATOM 773 C C . LYS A 1 101 ? 17.039 -4.472 -13.482 1.00 98.06 101 LYS A C 1
ATOM 775 O O . LYS A 1 101 ? 18.070 -4.735 -14.096 1.00 98.06 101 LYS A O 1
ATOM 780 N N . GLN A 1 102 ? 15.828 -4.764 -13.967 1.00 97.75 102 GLN A N 1
ATOM 781 C CA . GLN A 1 102 ? 15.607 -5.334 -15.305 1.00 97.75 102 GLN A CA 1
ATOM 782 C C . GLN A 1 102 ? 16.015 -4.362 -16.421 1.00 97.75 102 GLN A C 1
ATOM 784 O O . GLN A 1 102 ? 16.468 -4.795 -17.476 1.00 97.75 102 GLN A O 1
ATOM 789 N N . TRP A 1 103 ? 15.888 -3.055 -16.192 1.00 98.12 103 TRP A N 1
ATOM 790 C CA . TRP A 1 103 ? 16.386 -2.034 -17.110 1.00 98.12 103 TRP A CA 1
ATOM 791 C C . TRP A 1 103 ? 17.915 -1.896 -17.042 1.00 98.12 103 TRP A C 1
ATOM 793 O O . TRP A 1 103 ? 18.573 -1.917 -18.080 1.00 98.12 103 TRP A O 1
ATOM 803 N N . GLU A 1 104 ? 18.497 -1.856 -15.838 1.00 97.56 104 GLU A N 1
ATOM 804 C CA . GLU A 1 104 ? 19.954 -1.802 -15.623 1.00 97.56 104 GLU A CA 1
ATOM 805 C C . GLU A 1 104 ? 20.697 -2.985 -16.266 1.00 97.56 104 GLU A C 1
ATOM 807 O O . GLU A 1 104 ? 21.796 -2.812 -16.791 1.00 97.56 104 GLU A O 1
ATOM 812 N N . ASN A 1 105 ? 20.098 -4.182 -16.258 1.00 97.31 105 ASN A N 1
ATOM 813 C CA . ASN A 1 105 ? 20.674 -5.376 -16.882 1.00 97.31 105 ASN A CA 1
ATOM 814 C C . ASN A 1 105 ? 20.310 -5.555 -18.373 1.00 97.31 105 ASN A C 1
ATOM 816 O O . ASN A 1 105 ? 20.715 -6.545 -18.982 1.00 97.31 105 ASN A O 1
ATOM 820 N N . GLY A 1 106 ? 19.565 -4.615 -18.967 1.00 96.56 106 GLY A N 1
ATOM 821 C CA . GLY A 1 106 ? 19.186 -4.626 -20.383 1.00 96.56 106 GLY A CA 1
ATOM 822 C C . GLY A 1 106 ? 18.055 -5.590 -20.768 1.00 96.56 106 GLY A C 1
ATOM 823 O O . GLY A 1 106 ? 17.725 -5.675 -21.949 1.00 96.56 106 GLY A O 1
ATOM 824 N N . SER A 1 107 ? 17.427 -6.284 -19.811 1.00 96.38 107 SER A N 1
ATOM 825 C CA . SER A 1 107 ? 16.255 -7.149 -20.060 1.00 96.38 107 SER A CA 1
ATOM 826 C C . SER A 1 107 ? 14.950 -6.371 -20.269 1.00 96.38 107 SER A C 1
ATOM 828 O O . SER A 1 107 ? 13.911 -6.975 -20.532 1.00 96.38 107 SER A O 1
ATOM 830 N N . LEU A 1 108 ? 14.979 -5.047 -20.105 1.00 96.62 108 LEU A N 1
ATOM 831 C CA . LEU A 1 108 ? 13.823 -4.167 -20.203 1.00 96.62 108 LEU A CA 1
ATOM 832 C C . LEU A 1 108 ? 14.228 -2.825 -20.824 1.00 96.62 108 LEU A C 1
ATOM 834 O O . LEU A 1 108 ? 15.225 -2.221 -20.429 1.00 96.62 108 LEU A O 1
ATOM 838 N N . SER A 1 109 ? 13.455 -2.337 -21.792 1.00 97.56 109 SER A N 1
ATOM 839 C CA . SER A 1 109 ? 13.729 -1.054 -22.444 1.00 97.56 109 SER A CA 1
ATOM 840 C C . SER A 1 109 ? 13.339 0.145 -21.571 1.00 97.56 109 SER A C 1
ATOM 842 O O . SER A 1 109 ? 12.483 0.062 -20.688 1.00 97.56 109 SER A O 1
ATOM 844 N N . GLY A 1 110 ? 13.925 1.313 -21.857 1.00 96.94 110 GLY A N 1
ATOM 845 C CA . GLY A 1 110 ? 13.558 2.560 -21.173 1.00 96.94 110 GLY A CA 1
ATOM 846 C C . GLY A 1 110 ? 12.088 2.960 -21.374 1.00 96.94 110 GLY A C 1
ATOM 847 O O . GLY A 1 110 ? 11.493 3.549 -20.476 1.00 96.94 110 GLY A O 1
ATOM 848 N N . ALA A 1 111 ? 11.481 2.593 -22.510 1.00 97.31 111 ALA A N 1
ATOM 849 C CA . ALA A 1 111 ? 10.057 2.815 -22.766 1.00 97.31 111 ALA A CA 1
ATOM 850 C C . ALA A 1 111 ? 9.178 1.944 -21.851 1.00 97.31 111 ALA A C 1
ATOM 852 O O . ALA A 1 111 ? 8.279 2.451 -21.187 1.00 97.31 111 ALA A O 1
ATOM 853 N N . GLU A 1 112 ? 9.494 0.652 -21.729 1.00 97.19 112 GLU A N 1
ATOM 854 C CA . GLU A 1 112 ? 8.784 -0.262 -20.826 1.00 97.19 112 GLU A CA 1
ATOM 855 C C . GLU A 1 112 ? 8.953 0.117 -19.347 1.00 97.19 112 GLU A C 1
ATOM 857 O O . GLU A 1 112 ? 8.021 -0.064 -18.559 1.00 97.19 112 GLU A O 1
ATOM 862 N N . LEU A 1 113 ? 10.116 0.658 -18.954 1.00 97.75 113 LEU A N 1
ATOM 863 C CA . LEU A 1 113 ? 10.327 1.187 -17.603 1.00 97.75 113 LEU A CA 1
ATOM 864 C C . LEU A 1 113 ? 9.439 2.408 -17.356 1.00 97.75 113 LEU A C 1
ATOM 866 O O . LEU A 1 113 ? 8.745 2.466 -16.342 1.00 97.75 113 LEU A O 1
ATOM 870 N N . ASN A 1 114 ? 9.423 3.351 -18.299 1.00 96.62 114 ASN A N 1
ATOM 871 C CA . ASN A 1 114 ? 8.591 4.547 -18.232 1.00 96.62 114 ASN A CA 1
ATOM 872 C C . ASN A 1 114 ? 7.095 4.192 -18.118 1.00 96.62 114 ASN A C 1
ATOM 874 O O . ASN A 1 114 ? 6.397 4.718 -17.252 1.00 96.62 114 ASN A O 1
ATOM 878 N N . ASP A 1 115 ? 6.618 3.221 -18.898 1.00 96.62 115 ASP A N 1
ATOM 879 C CA . ASP A 1 115 ? 5.243 2.715 -18.814 1.00 96.62 115 ASP A CA 1
ATOM 880 C C . ASP A 1 115 ? 4.926 2.058 -17.461 1.00 96.62 115 ASP A C 1
ATOM 882 O O . ASP A 1 115 ? 3.821 2.213 -16.934 1.00 96.62 115 ASP A O 1
ATOM 886 N N . ARG A 1 116 ? 5.882 1.328 -16.865 1.00 96.81 116 ARG A N 1
ATOM 887 C CA . ARG A 1 116 ? 5.729 0.763 -15.512 1.00 96.81 116 ARG A CA 1
ATOM 888 C C . ARG A 1 116 ? 5.666 1.859 -14.443 1.00 96.81 116 ARG A C 1
ATOM 890 O O . ARG A 1 116 ? 4.826 1.759 -13.552 1.00 96.81 116 ARG A O 1
ATOM 897 N N . ILE A 1 117 ? 6.480 2.913 -14.558 1.00 96.12 117 ILE A N 1
ATOM 898 C CA . ILE A 1 117 ? 6.426 4.092 -13.675 1.00 96.12 117 ILE A CA 1
ATOM 899 C C . ILE A 1 117 ? 5.067 4.798 -13.806 1.00 96.12 117 ILE A C 1
ATOM 901 O O . ILE A 1 117 ? 4.441 5.114 -12.793 1.00 96.12 117 ILE A O 1
ATOM 905 N N . HIS A 1 118 ? 4.569 4.999 -15.032 1.00 96.19 118 HIS A N 1
ATOM 906 C CA . HIS A 1 118 ? 3.263 5.620 -15.260 1.00 96.19 118 HIS A CA 1
ATOM 907 C C . HIS A 1 118 ? 2.109 4.807 -14.663 1.00 96.19 118 HIS A C 1
ATOM 909 O O . HIS A 1 118 ? 1.289 5.395 -13.961 1.00 96.19 118 HIS A O 1
ATOM 915 N N . ARG A 1 119 ? 2.064 3.481 -14.868 1.00 93.88 119 ARG A N 1
ATOM 916 C CA . ARG A 1 119 ? 1.039 2.610 -14.254 1.00 93.88 119 ARG A CA 1
ATOM 917 C C . ARG A 1 119 ? 1.105 2.616 -12.726 1.00 93.88 119 ARG A C 1
ATOM 919 O O . ARG A 1 119 ? 0.080 2.748 -12.067 1.00 93.88 119 ARG A O 1
ATOM 926 N N . PHE A 1 120 ? 2.306 2.553 -12.145 1.00 95.25 120 PHE A N 1
ATOM 927 C CA . PHE A 1 120 ? 2.467 2.669 -10.693 1.00 95.25 120 PHE A CA 1
ATOM 928 C C . PHE A 1 120 ? 1.912 4.003 -10.160 1.00 95.25 120 PHE A C 1
ATOM 930 O O . PHE A 1 120 ? 1.206 4.022 -9.153 1.00 95.25 120 PHE A O 1
ATOM 937 N N . HIS A 1 121 ? 2.190 5.122 -10.838 1.00 90.88 121 HIS A N 1
ATOM 938 C CA . HIS A 1 121 ? 1.721 6.442 -10.413 1.00 90.88 121 HIS A CA 1
ATOM 939 C C . HIS A 1 121 ? 0.209 6.652 -10.618 1.00 90.88 121 HIS A C 1
ATOM 941 O O . HIS A 1 121 ? -0.451 7.224 -9.755 1.00 90.88 121 HIS A O 1
ATOM 947 N N . GLN A 1 122 ? -0.343 6.256 -11.769 1.00 90.38 122 GLN A N 1
ATOM 948 C CA . GLN A 1 122 ? -1.754 6.511 -12.086 1.00 90.38 122 GLN A CA 1
ATOM 949 C C . GLN A 1 122 ? -2.708 5.543 -11.387 1.00 90.38 122 GLN A C 1
ATOM 951 O O . GLN A 1 122 ? -3.773 5.980 -10.949 1.00 90.38 122 GLN A O 1
ATOM 956 N N . ASP A 1 123 ? -2.305 4.277 -11.252 1.00 93.25 123 ASP A N 1
ATOM 957 C CA . ASP A 1 123 ? -3.184 3.191 -10.824 1.00 93.25 123 ASP A CA 1
ATOM 958 C C . ASP A 1 123 ? -2.797 2.707 -9.415 1.00 93.25 123 ASP A C 1
ATOM 960 O O . ASP A 1 123 ? -3.457 3.039 -8.434 1.00 93.25 123 ASP A O 1
ATOM 964 N N . GLU A 1 124 ? -1.682 1.980 -9.273 1.00 92.44 124 GLU A N 1
ATOM 965 C CA . GLU A 1 124 ? -1.392 1.211 -8.049 1.00 92.44 124 GLU A CA 1
ATOM 966 C C . GLU A 1 124 ? -1.184 2.095 -6.806 1.00 92.44 124 GLU A C 1
ATOM 968 O O . GLU A 1 124 ? -1.815 1.880 -5.770 1.00 92.44 124 GLU A O 1
ATOM 973 N N . SER A 1 125 ? -0.346 3.131 -6.901 1.00 90.56 125 SER A N 1
ATOM 974 C CA . SER A 1 125 ? -0.110 4.062 -5.786 1.00 90.56 125 SER A CA 1
ATOM 975 C C . SER A 1 125 ? -1.345 4.911 -5.457 1.00 90.56 125 SER A C 1
ATOM 977 O O . SER A 1 125 ? -1.581 5.243 -4.292 1.00 90.56 125 SER A O 1
ATOM 979 N N . ARG A 1 126 ? -2.173 5.212 -6.467 1.00 91.81 126 ARG A N 1
ATOM 980 C CA . ARG A 1 126 ? -3.427 5.954 -6.322 1.00 91.81 126 ARG A CA 1
ATOM 981 C C . ARG A 1 126 ? -4.477 5.126 -5.590 1.00 91.81 126 ARG A C 1
ATOM 983 O O . ARG A 1 126 ? -5.109 5.645 -4.673 1.00 91.81 126 ARG A O 1
ATOM 990 N N . ASP A 1 127 ? -4.641 3.858 -5.952 1.00 94.19 127 ASP A N 1
ATOM 991 C CA . ASP A 1 127 ? -5.590 2.947 -5.310 1.00 94.19 127 ASP A CA 1
ATOM 992 C C . ASP A 1 127 ? -5.208 2.666 -3.853 1.00 94.19 127 ASP A C 1
ATOM 994 O O . ASP A 1 127 ? -6.077 2.682 -2.978 1.00 94.19 127 ASP A O 1
ATOM 998 N N . ILE A 1 128 ? -3.909 2.492 -3.567 1.00 94.88 128 ILE A N 1
ATOM 999 C CA . ILE A 1 128 ? -3.399 2.391 -2.191 1.00 94.88 128 ILE A CA 1
ATOM 1000 C C . ILE A 1 128 ? -3.714 3.684 -1.422 1.00 94.88 128 ILE A C 1
ATOM 1002 O O . ILE A 1 128 ? -4.301 3.627 -0.343 1.00 94.88 128 ILE A O 1
ATOM 1006 N N . TYR A 1 129 ? -3.417 4.863 -1.978 1.00 93.06 129 TYR A N 1
ATOM 1007 C CA . TYR A 1 129 ? -3.757 6.132 -1.325 1.00 93.06 129 TYR A CA 1
ATOM 1008 C C . TYR A 1 129 ? -5.263 6.265 -1.045 1.00 93.06 129 TYR A C 1
ATOM 1010 O O . TYR A 1 129 ? -5.653 6.536 0.089 1.00 93.06 129 TYR A O 1
ATOM 1018 N N . LEU A 1 130 ? -6.123 6.029 -2.041 1.00 92.69 130 LEU A N 1
ATOM 1019 C CA . LEU A 1 130 ? -7.578 6.164 -1.908 1.00 92.69 130 LEU A CA 1
ATOM 1020 C C . LEU A 1 130 ? -8.176 5.183 -0.887 1.00 92.69 130 LEU A C 1
ATOM 1022 O O . LEU A 1 130 ? -9.108 5.550 -0.171 1.00 92.69 130 LEU A O 1
ATOM 1026 N N . ARG A 1 131 ? -7.621 3.969 -0.774 1.00 93.50 131 ARG A N 1
ATOM 1027 C CA . ARG A 1 131 ? -8.017 2.958 0.221 1.00 93.50 131 ARG A CA 1
ATOM 1028 C C . ARG A 1 131 ? -7.807 3.442 1.660 1.00 93.50 131 ARG A C 1
ATOM 1030 O O . ARG A 1 131 ? -8.652 3.181 2.515 1.00 93.50 131 ARG A O 1
ATOM 1037 N N . TYR A 1 132 ? -6.715 4.161 1.924 1.00 93.12 132 TYR A N 1
ATOM 1038 C CA . TYR A 1 132 ? -6.336 4.611 3.271 1.00 93.12 132 TYR A CA 1
ATOM 1039 C C . TYR A 1 132 ? -6.674 6.078 3.577 1.00 93.12 132 TYR A C 1
ATOM 1041 O O . TYR A 1 132 ? -6.753 6.446 4.751 1.00 93.12 132 TYR A O 1
ATOM 1049 N N . ALA A 1 133 ? -6.956 6.908 2.568 1.00 91.44 133 ALA A N 1
ATOM 1050 C CA . ALA A 1 133 ? -7.391 8.303 2.702 1.00 91.44 133 ALA A CA 1
ATOM 1051 C C . ALA A 1 133 ? -8.862 8.430 3.171 1.00 91.44 133 ALA A C 1
ATOM 1053 O O . ALA A 1 133 ? -9.680 9.130 2.574 1.00 91.44 133 ALA A O 1
ATOM 1054 N N . THR A 1 134 ? -9.209 7.742 4.260 1.00 88.00 134 THR A N 1
ATOM 1055 C CA . THR A 1 134 ? -10.570 7.620 4.793 1.00 88.00 134 THR A CA 1
ATOM 1056 C C . THR A 1 134 ? -10.651 7.982 6.276 1.00 88.00 134 THR A C 1
ATOM 1058 O O . THR A 1 134 ? -9.754 7.707 7.071 1.00 88.00 134 THR A O 1
ATOM 1061 N N . ASN A 1 135 ? -11.793 8.540 6.686 1.00 87.25 135 ASN A N 1
ATOM 1062 C CA . ASN A 1 135 ? -12.128 8.748 8.099 1.00 87.25 135 ASN A CA 1
ATOM 1063 C C . ASN A 1 135 ? -12.542 7.448 8.824 1.00 87.25 135 ASN A C 1
ATOM 1065 O O . ASN A 1 135 ? -12.814 7.486 10.026 1.00 87.25 135 ASN A O 1
ATOM 1069 N N . ARG A 1 136 ? -12.621 6.321 8.099 1.00 88.00 136 ARG A N 1
ATOM 1070 C CA . ARG A 1 136 ? -12.991 4.982 8.587 1.00 88.00 136 ARG A CA 1
ATOM 1071 C C . ARG A 1 136 ? -11.862 3.972 8.312 1.00 88.00 136 ARG A C 1
ATOM 1073 O O . ARG A 1 136 ? -11.965 3.195 7.363 1.00 88.00 136 ARG A O 1
ATOM 1080 N N . PRO A 1 137 ? -10.758 4.013 9.083 1.00 92.06 137 PRO A N 1
ATOM 1081 C CA . PRO A 1 137 ? -9.595 3.137 8.898 1.00 92.06 137 PRO A CA 1
ATOM 1082 C C . PRO A 1 137 ? -9.860 1.658 9.232 1.00 92.06 137 PRO A C 1
ATOM 1084 O O . PRO A 1 137 ? -9.002 0.818 8.978 1.00 92.06 137 PRO A O 1
ATOM 1087 N N . GLU A 1 138 ? -11.023 1.326 9.799 1.00 93.06 138 GLU A N 1
ATOM 1088 C CA . GLU A 1 138 ? -11.397 -0.030 10.204 1.00 93.06 138 GLU A CA 1
ATOM 1089 C C . GLU A 1 138 ? -11.453 -1.002 9.012 1.00 93.06 138 GLU A C 1
ATOM 1091 O O . GLU A 1 138 ? -10.883 -2.089 9.076 1.00 93.06 138 GLU A O 1
ATOM 1096 N N . ALA A 1 139 ? -12.090 -0.595 7.908 1.00 92.31 139 ALA A N 1
ATOM 1097 C CA . ALA A 1 139 ? -12.225 -1.410 6.700 1.00 92.31 139 ALA A CA 1
ATOM 1098 C C . ALA A 1 139 ? -10.884 -1.689 5.982 1.00 92.31 139 ALA A C 1
ATOM 1100 O O . ALA A 1 139 ? -10.575 -2.865 5.777 1.00 92.31 139 ALA A O 1
ATOM 1101 N N . PRO A 1 140 ? -10.045 -0.684 5.640 1.00 94.00 140 PRO A N 1
ATOM 1102 C CA . PRO A 1 140 ? -8.770 -0.952 4.976 1.00 94.00 140 PRO A CA 1
ATOM 1103 C C . PRO A 1 140 ? -7.792 -1.734 5.866 1.00 94.00 140 PRO A C 1
ATOM 1105 O O . PRO A 1 140 ? -7.095 -2.611 5.363 1.00 94.00 140 PRO A O 1
ATOM 1108 N N . LEU A 1 141 ? -7.792 -1.515 7.190 1.00 95.62 141 LEU A N 1
ATOM 1109 C CA . LEU A 1 141 ? -6.980 -2.325 8.105 1.00 95.62 141 LEU A CA 1
ATOM 1110 C C . LEU A 1 141 ? -7.470 -3.782 8.187 1.00 95.62 141 LEU A C 1
ATOM 1112 O O . LEU A 1 141 ? -6.651 -4.698 8.189 1.00 95.62 141 LEU A O 1
ATOM 1116 N N . ALA A 1 142 ? -8.784 -4.021 8.224 1.00 94.81 142 ALA A N 1
ATOM 1117 C CA . ALA A 1 142 ? -9.330 -5.378 8.202 1.00 94.81 142 ALA A CA 1
ATOM 1118 C C . ALA A 1 142 ? -8.973 -6.120 6.900 1.00 94.81 142 ALA A C 1
ATOM 1120 O O . ALA A 1 142 ? -8.531 -7.267 6.958 1.00 94.81 142 ALA A O 1
ATOM 1121 N N . HIS A 1 143 ? -9.072 -5.444 5.750 1.00 93.81 143 HIS A N 1
ATOM 1122 C CA . HIS A 1 143 ? -8.612 -5.960 4.457 1.00 93.81 143 HIS A CA 1
ATOM 1123 C C . HIS A 1 143 ? -7.116 -6.313 4.480 1.00 93.81 143 HIS A C 1
ATOM 1125 O O . HIS A 1 143 ? -6.729 -7.400 4.054 1.00 93.81 143 HIS A O 1
ATOM 1131 N N . ALA A 1 144 ? -6.266 -5.431 5.016 1.00 95.44 144 ALA A N 1
ATOM 1132 C CA . ALA A 1 144 ? -4.825 -5.663 5.127 1.00 95.44 144 ALA A CA 1
ATOM 1133 C C . ALA A 1 144 ? -4.462 -6.859 6.026 1.00 95.44 144 ALA A C 1
ATOM 1135 O O . ALA A 1 144 ? -3.474 -7.550 5.775 1.00 95.44 144 ALA A O 1
ATOM 1136 N N . ILE A 1 145 ? -5.255 -7.125 7.067 1.00 96.31 145 ILE A N 1
ATOM 1137 C CA . ILE A 1 145 ? -5.076 -8.303 7.926 1.00 96.31 145 ILE A CA 1
ATOM 1138 C C . ILE A 1 145 ? -5.525 -9.574 7.189 1.00 96.31 145 ILE A C 1
ATOM 1140 O O . ILE A 1 145 ? -4.777 -10.550 7.165 1.00 96.31 145 ILE A O 1
ATOM 1144 N N . ALA A 1 146 ? -6.697 -9.555 6.542 1.00 93.75 146 ALA A N 1
ATOM 1145 C CA . ALA A 1 146 ? -7.234 -10.699 5.795 1.00 93.75 146 ALA A CA 1
ATOM 1146 C C . ALA A 1 146 ? -6.350 -11.106 4.597 1.00 93.75 146 ALA A C 1
ATOM 1148 O O . ALA A 1 146 ? -6.155 -12.289 4.337 1.00 93.75 146 ALA A O 1
ATOM 1149 N N . THR A 1 147 ? -5.761 -10.130 3.898 1.00 92.19 147 THR A N 1
ATOM 1150 C CA . THR A 1 147 ? -4.856 -10.353 2.751 1.00 92.19 147 THR A CA 1
ATOM 1151 C C . THR A 1 147 ? -3.401 -10.648 3.139 1.00 92.19 147 THR A C 1
ATOM 1153 O O . THR A 1 147 ? -2.563 -10.860 2.262 1.00 92.19 147 THR A O 1
ATOM 1156 N N . GLY A 1 148 ? -3.051 -10.647 4.432 1.00 94.44 148 GLY A N 1
ATOM 1157 C CA . GLY A 1 148 ? -1.671 -10.876 4.877 1.00 94.44 148 GLY A CA 1
ATOM 1158 C C . GLY A 1 148 ? -0.690 -9.751 4.506 1.00 94.44 148 GLY A C 1
ATOM 1159 O O . GLY A 1 148 ? 0.524 -9.971 4.419 1.00 94.44 148 GLY A O 1
ATOM 1160 N N . VAL A 1 149 ? -1.182 -8.527 4.288 1.00 94.81 149 VAL A N 1
ATOM 1161 C CA . VAL A 1 149 ? -0.346 -7.315 4.327 1.00 94.81 149 VAL A CA 1
ATOM 1162 C C . VAL A 1 149 ? 0.214 -7.166 5.736 1.00 94.81 149 VAL A C 1
ATOM 1164 O O . VAL A 1 149 ? 1.427 -7.185 5.930 1.00 94.81 149 VAL A O 1
ATOM 1167 N N . ILE A 1 150 ? -0.671 -7.121 6.732 1.00 95.50 150 ILE A N 1
ATOM 1168 C CA . ILE A 1 150 ? -0.293 -7.123 8.142 1.00 95.50 150 ILE A CA 1
ATOM 1169 C C . ILE A 1 150 ? -0.497 -8.521 8.716 1.00 95.50 150 ILE A C 1
ATOM 1171 O O . ILE A 1 150 ? -1.595 -9.071 8.713 1.00 95.50 150 ILE A O 1
ATOM 1175 N N . GLU A 1 151 ? 0.573 -9.086 9.266 1.00 93.31 151 GLU A N 1
ATOM 1176 C CA . GLU A 1 151 ? 0.515 -10.360 9.973 1.00 93.31 151 GLU A CA 1
ATOM 1177 C C . GLU A 1 151 ? -0.351 -10.240 11.235 1.00 93.31 151 GLU A C 1
ATOM 1179 O O . GLU A 1 151 ? -0.024 -9.488 12.158 1.00 93.31 151 GLU A O 1
ATOM 1184 N N . ARG A 1 152 ? -1.428 -11.033 11.304 1.00 91.50 152 ARG A N 1
ATOM 1185 C CA . ARG A 1 152 ? -2.397 -11.051 12.414 1.00 91.50 152 ARG A CA 1
ATOM 1186 C C . ARG A 1 152 ? -1.733 -11.170 13.793 1.00 91.50 152 ARG A C 1
ATOM 1188 O O . ARG A 1 152 ? -2.158 -10.496 14.721 1.00 91.50 152 ARG A O 1
ATOM 1195 N N . ALA A 1 153 ? -0.655 -11.948 13.914 1.00 91.69 153 ALA A N 1
ATOM 1196 C CA . ALA A 1 153 ? 0.092 -12.135 15.163 1.00 91.69 153 ALA A CA 1
ATOM 1197 C C . ALA A 1 153 ? 0.800 -10.866 15.688 1.00 91.69 153 ALA A C 1
ATOM 1199 O O . ALA A 1 153 ? 1.124 -10.796 16.872 1.00 91.69 153 ALA A O 1
ATOM 1200 N N . LYS A 1 154 ? 1.039 -9.859 14.835 1.00 92.44 154 LYS A N 1
ATOM 1201 C CA . LYS A 1 154 ? 1.650 -8.577 15.230 1.00 92.44 154 LYS A CA 1
ATOM 1202 C C . LYS A 1 154 ? 0.625 -7.562 15.753 1.00 92.44 154 LYS A C 1
ATOM 1204 O O . LYS A 1 154 ? 1.019 -6.582 16.385 1.00 92.44 154 LYS A O 1
ATOM 1209 N N . VAL A 1 155 ? -0.666 -7.766 15.480 1.00 93.06 155 VAL A N 1
ATOM 1210 C CA . VAL A 1 155 ? -1.745 -6.827 15.817 1.00 93.06 155 VAL A CA 1
ATOM 1211 C C . VAL A 1 155 ? -2.250 -7.085 17.247 1.00 93.06 155 VAL A C 1
ATOM 1213 O O . VAL A 1 155 ? -2.491 -8.238 17.601 1.00 93.06 155 VAL A O 1
ATOM 1216 N N . PRO A 1 156 ? -2.451 -6.046 18.083 1.00 93.50 156 PRO A N 1
ATOM 1217 C CA . PRO A 1 156 ? -2.995 -6.201 19.430 1.00 93.50 156 PRO A CA 1
ATOM 1218 C C . PRO A 1 156 ? -4.364 -6.908 19.442 1.00 93.50 156 PRO A C 1
ATOM 1220 O O . PRO A 1 156 ? -5.221 -6.557 18.623 1.00 93.50 156 PRO A O 1
ATOM 1223 N N . PRO A 1 157 ? -4.623 -7.840 20.384 1.00 92.00 157 PRO A N 1
ATOM 1224 C CA . PRO A 1 157 ? -5.879 -8.595 20.437 1.00 92.00 157 PRO A CA 1
ATOM 1225 C C . PRO A 1 157 ? -7.130 -7.712 20.469 1.00 92.00 157 PRO A C 1
ATOM 1227 O O . PRO A 1 157 ? -8.084 -7.980 19.753 1.00 92.00 157 PRO A O 1
ATOM 1230 N N . GLU A 1 158 ? -7.089 -6.596 21.200 1.00 91.94 158 GLU A N 1
ATOM 1231 C CA . GLU A 1 158 ? -8.186 -5.619 21.289 1.00 91.94 158 GLU A CA 1
ATOM 1232 C C . GLU A 1 158 ? -8.549 -4.951 19.942 1.00 91.94 158 GLU A C 1
ATOM 1234 O O . GLU A 1 158 ? -9.700 -4.570 19.730 1.00 91.94 158 GLU A O 1
ATOM 1239 N N . VAL A 1 159 ? -7.603 -4.853 18.997 1.00 92.75 159 VAL A N 1
ATOM 1240 C CA . VAL A 1 159 ? -7.877 -4.411 17.615 1.00 92.75 159 VAL A CA 1
ATOM 1241 C C . VAL A 1 159 ? -8.466 -5.558 16.793 1.00 92.75 159 VAL A C 1
ATOM 1243 O O . VAL A 1 159 ? -9.414 -5.342 16.041 1.00 92.75 159 VAL A O 1
ATOM 1246 N N . LEU A 1 160 ? -7.947 -6.780 16.955 1.00 93.12 160 LEU A N 1
ATOM 1247 C CA . LEU A 1 160 ? -8.451 -7.965 16.253 1.00 93.12 160 LEU A CA 1
ATOM 1248 C C . LEU A 1 160 ? -9.889 -8.310 16.648 1.00 93.12 160 LEU A C 1
ATOM 1250 O O . LEU A 1 160 ? -10.696 -8.600 15.774 1.00 93.12 160 LEU A O 1
ATOM 1254 N N . GLU A 1 161 ? -10.225 -8.240 17.937 1.00 93.50 161 GLU A N 1
ATOM 1255 C CA . GLU A 1 161 ? -11.585 -8.438 18.450 1.00 93.50 161 GLU A CA 1
ATOM 1256 C C . GLU A 1 161 ? -12.552 -7.392 17.887 1.00 93.50 161 GLU A C 1
ATOM 1258 O O . GLU A 1 161 ? -13.653 -7.731 17.458 1.00 93.50 161 GLU A O 1
ATOM 1263 N N . HIS A 1 162 ? -12.128 -6.124 17.826 1.00 92.12 162 HIS A N 1
ATOM 1264 C CA . HIS A 1 162 ? -12.950 -5.046 17.279 1.00 92.12 162 HIS A CA 1
ATOM 1265 C C . HIS A 1 162 ? -13.205 -5.190 15.771 1.00 92.12 162 HIS A C 1
ATOM 1267 O O . HIS A 1 162 ? -14.296 -4.878 15.298 1.00 92.12 162 HIS A O 1
ATOM 1273 N N . LEU A 1 163 ? -12.211 -5.668 15.018 1.00 92.94 163 LEU A N 1
ATOM 1274 C CA . LEU A 1 163 ? -12.294 -5.837 13.565 1.00 92.94 163 LEU A CA 1
ATOM 1275 C C . LEU A 1 163 ? -12.759 -7.236 13.132 1.00 92.94 163 LEU A C 1
ATOM 1277 O O . LEU A 1 163 ? -12.924 -7.455 11.935 1.00 92.94 163 LEU A O 1
ATOM 1281 N N . ALA A 1 164 ? -12.994 -8.170 14.062 1.00 91.88 164 ALA A N 1
ATOM 1282 C CA . ALA A 1 164 ? -13.188 -9.595 13.776 1.00 91.88 164 ALA A CA 1
ATOM 1283 C C . ALA A 1 164 ? -14.247 -9.876 12.697 1.00 91.88 164 ALA A C 1
ATOM 1285 O O . ALA A 1 164 ? -13.981 -10.636 11.770 1.00 91.88 164 ALA A O 1
ATOM 1286 N N . GLY A 1 165 ? -15.415 -9.227 12.774 1.00 90.19 165 GLY A N 1
ATOM 1287 C CA . GLY A 1 165 ? -16.480 -9.397 11.778 1.00 90.19 165 GLY A CA 1
ATOM 1288 C C . GLY A 1 165 ? -16.131 -8.837 10.393 1.00 90.19 165 GLY A C 1
ATOM 1289 O O . GLY A 1 165 ? -16.520 -9.413 9.383 1.00 90.19 165 GLY A O 1
ATOM 1290 N N . ILE A 1 166 ? -15.353 -7.750 10.331 1.00 91.81 166 ILE A N 1
ATOM 1291 C CA . ILE A 1 166 ? -14.907 -7.147 9.064 1.00 91.81 166 ILE A CA 1
ATOM 1292 C C . ILE A 1 166 ? -13.790 -7.998 8.440 1.00 91.81 166 ILE A C 1
ATOM 1294 O O . ILE A 1 166 ? -13.788 -8.228 7.235 1.00 91.81 166 ILE A O 1
ATOM 1298 N N . ILE A 1 167 ? -12.864 -8.507 9.261 1.00 92.31 167 ILE A N 1
ATOM 1299 C CA . ILE A 1 167 ? -11.809 -9.436 8.830 1.00 92.31 167 ILE A CA 1
ATOM 1300 C C . ILE A 1 167 ? -12.444 -10.709 8.259 1.00 92.31 167 ILE A C 1
ATOM 1302 O O . ILE A 1 167 ? -12.105 -11.096 7.147 1.00 92.31 167 ILE A O 1
ATOM 1306 N N . GLN A 1 168 ? -13.409 -11.306 8.967 1.00 91.81 168 GLN A N 1
ATOM 1307 C CA . GLN A 1 168 ? -14.093 -12.523 8.523 1.00 91.81 168 GLN A CA 1
ATOM 1308 C C . GLN A 1 168 ? -14.823 -12.335 7.184 1.00 91.81 168 GLN A C 1
ATOM 1310 O O . GLN A 1 168 ? -14.784 -13.234 6.349 1.00 91.81 168 GLN A O 1
ATOM 1315 N N . MET A 1 169 ? -15.453 -11.177 6.960 1.00 91.69 169 MET A N 1
ATOM 1316 C CA . MET A 1 169 ? -16.079 -10.837 5.676 1.00 91.69 169 MET A CA 1
ATOM 1317 C C . MET A 1 169 ? -15.049 -10.855 4.533 1.00 91.69 169 MET A C 1
ATOM 1319 O O . MET A 1 169 ? -15.258 -11.534 3.533 1.00 91.69 169 MET A O 1
ATOM 1323 N N . TYR A 1 170 ? -13.899 -10.191 4.704 1.00 90.88 170 TYR A N 1
ATOM 1324 C CA . TYR A 1 170 ? -12.836 -10.211 3.692 1.00 90.88 170 TYR A CA 1
ATOM 1325 C C . TYR A 1 170 ? -12.203 -11.603 3.510 1.00 90.88 170 TYR A C 1
ATOM 1327 O O . TYR A 1 170 ? -11.909 -11.988 2.382 1.00 90.88 170 TYR A O 1
ATOM 1335 N N . GLU A 1 171 ? -12.017 -12.379 4.584 1.00 89.75 171 GLU A N 1
ATOM 1336 C CA . GLU A 1 171 ? -11.548 -13.774 4.507 1.00 89.75 171 GLU A CA 1
ATOM 1337 C C . GLU A 1 171 ? -12.532 -14.653 3.696 1.00 89.75 171 GLU A C 1
ATOM 1339 O O . GLU A 1 171 ? -12.102 -15.496 2.907 1.00 89.75 171 GLU A O 1
ATOM 1344 N N . GLN A 1 172 ? -13.847 -14.427 3.829 1.00 88.44 172 GLN A N 1
ATOM 1345 C CA . GLN A 1 172 ? -14.889 -15.125 3.063 1.00 88.44 172 GLN A CA 1
ATOM 1346 C C . GLN A 1 172 ? -14.897 -14.728 1.580 1.00 88.44 172 GLN A C 1
ATOM 1348 O O . GLN A 1 172 ? -14.911 -15.618 0.724 1.00 88.44 172 GLN A O 1
ATOM 1353 N N . ASP A 1 173 ? -14.821 -13.430 1.271 1.00 87.75 173 ASP A N 1
ATOM 1354 C CA . ASP A 1 173 ? -14.743 -12.917 -0.106 1.00 87.75 173 ASP A CA 1
ATOM 1355 C C . ASP A 1 173 ? -13.515 -13.493 -0.845 1.00 87.75 173 ASP A C 1
ATOM 1357 O O . ASP A 1 173 ? -13.626 -13.970 -1.978 1.00 87.75 173 ASP A O 1
ATOM 1361 N N . LEU A 1 174 ? -12.357 -13.540 -0.170 1.00 84.44 174 LEU A N 1
ATOM 1362 C CA . LEU A 1 174 ? -11.119 -14.138 -0.690 1.00 84.44 174 LEU A CA 1
ATOM 1363 C C . LEU A 1 174 ? -11.226 -15.655 -0.909 1.00 84.44 174 LEU A C 1
ATOM 1365 O O . LEU A 1 174 ? -10.609 -16.174 -1.831 1.00 84.44 174 LEU A O 1
ATOM 1369 N N . SER A 1 175 ? -12.001 -16.370 -0.086 1.00 81.69 175 SER A N 1
ATOM 1370 C CA . SER A 1 175 ? -12.232 -17.816 -0.252 1.00 81.69 175 SER A CA 1
ATOM 1371 C C . SER A 1 175 ? -13.252 -18.171 -1.344 1.00 81.69 175 SER A C 1
ATOM 1373 O O . SER A 1 175 ? -13.374 -19.340 -1.710 1.00 81.69 175 SER A O 1
ATOM 1375 N N . SER A 1 176 ? -13.989 -17.174 -1.845 1.00 76.75 176 SER A N 1
ATOM 1376 C CA . SER A 1 176 ? -15.059 -17.331 -2.843 1.00 76.75 176 SER A CA 1
ATOM 1377 C C . SER A 1 176 ? -14.634 -16.922 -4.262 1.00 76.75 176 SER A C 1
ATOM 1379 O O . SER A 1 176 ? -15.475 -16.921 -5.163 1.00 76.75 176 SER A O 1
ATOM 1381 N N . SER A 1 177 ? -13.360 -16.548 -4.440 1.00 55.88 177 SER A N 1
ATOM 1382 C CA . SER A 1 177 ? -12.765 -15.997 -5.670 1.00 55.88 177 SER A CA 1
ATOM 1383 C C . SER A 1 177 ? -11.757 -16.956 -6.307 1.00 55.88 177 SER A C 1
ATOM 1385 O O . SER A 1 177 ? -11.745 -17.022 -7.555 1.00 55.88 177 SER A O 1
#

pLDDT: mean 71.93, std 27.55, range [27.33, 98.12]

Mean predicted aligned error: 16.21 Å

Nearest PDB structures (foldseek):
  5azs-assembly1_A  TM=4.167E-01  e=5.418E+00  Pseudomonas aeruginosa PAO1

Foldseek 3Di:
DDDDDDDDDDDDDDDDPDDDPDDDDDDDPDPPDVDVVVVVVVVVVVVVVPDDDDDDPDDDDDDPPPPPDDPVLLVLLLVLLVLLLVLQLVVLVVVLVVLVVCVVVPVDDPVRNVVSVVCCVPPRNVVSCVLSVDPCSLQSSLLSCLVVSDPPVVRDVVSCVVSVVSNVVNVVVVVVD

Radius of gyration: 24.6 Å; Cα contacts (8 Å, |Δi|>4): 78; chains: 1; bounding box: 60×76×53 Å

Sequence (177 aa):
MTARESHDGGESGAGCCRVMRSTISHDDKSASCGYPHYAAYCRDVVEQSGRGIEPNRRLGEQCSMNKDPSKSLKRMIREWAGKAYDEELNRALAKLGEAFKQWENGSLSGAELNDRIHRFHQDESRDIYLRYATNRPEAPLAHAIATGVIERAKVPPEVLEHLAGIIQMYEQDLSSS